Protein AF-A0A0F9T311-F1 (afdb_monomer_lite)

pLDDT: mean 71.2, std 22.79, range [28.48, 94.94]

Organism: NCBI:txid412755

Structure (mmCIF, N/CA/C/O backbone):
data_AF-A0A0F9T311-F1
#
_entry.id   AF-A0A0F9T311-F1
#
loop_
_atom_site.group_PDB
_atom_site.id
_atom_site.type_symbol
_atom_site.label_atom_id
_atom_site.label_alt_id
_atom_site.label_comp_id
_atom_site.label_asym_id
_atom_site.label_entity_id
_atom_site.label_seq_id
_atom_site.pdbx_PDB_ins_code
_atom_site.Cartn_x
_atom_site.Cartn_y
_atom_site.Cartn_z
_atom_site.occupancy
_atom_site.B_iso_or_equiv
_atom_site.auth_seq_id
_atom_site.auth_comp_id
_atom_site.auth_asym_id
_atom_site.auth_atom_id
_atom_site.pdbx_PDB_model_num
ATOM 1 N N . MET A 1 1 ? 37.874 6.435 -8.828 1.00 50.69 1 MET A N 1
ATOM 2 C CA . MET A 1 1 ? 37.898 5.541 -10.007 1.00 50.69 1 MET A CA 1
ATOM 3 C C . MET A 1 1 ? 36.462 5.132 -10.322 1.00 50.69 1 MET A C 1
ATOM 5 O O . MET A 1 1 ? 35.766 4.775 -9.377 1.00 50.69 1 MET A O 1
ATOM 9 N N . PRO A 1 2 ? 35.947 5.276 -11.557 1.00 55.97 2 PRO A N 1
ATOM 10 C CA . PRO A 1 2 ? 34.603 4.797 -11.876 1.00 55.97 2 PRO A CA 1
ATOM 11 C C . PRO A 1 2 ? 34.575 3.266 -11.748 1.00 55.97 2 PRO A C 1
ATOM 13 O O . PRO A 1 2 ? 35.414 2.587 -12.333 1.00 55.97 2 PRO A O 1
ATOM 16 N N . GLY A 1 3 ? 33.656 2.737 -10.937 1.00 61.22 3 GLY A N 1
ATOM 17 C CA . GLY A 1 3 ? 33.497 1.295 -10.750 1.00 61.22 3 GLY A CA 1
ATOM 18 C C . GLY A 1 3 ? 33.177 0.598 -12.074 1.00 61.22 3 GLY A C 1
ATOM 19 O O . GLY A 1 3 ? 32.452 1.144 -12.908 1.00 61.22 3 GLY A O 1
ATOM 20 N N . LYS A 1 4 ? 33.743 -0.597 -12.271 1.00 73.38 4 LYS A N 1
ATOM 21 C CA . LYS A 1 4 ? 33.498 -1.451 -13.438 1.00 73.38 4 LYS A CA 1
ATOM 22 C C . LYS A 1 4 ? 31.992 -1.700 -13.576 1.00 73.38 4 LYS A C 1
ATOM 24 O O . LYS A 1 4 ? 31.375 -2.235 -12.657 1.00 73.38 4 LYS A O 1
ATOM 29 N N . ILE A 1 5 ? 31.403 -1.300 -14.704 1.00 70.12 5 ILE A N 1
ATOM 30 C CA . ILE A 1 5 ? 30.022 -1.671 -15.027 1.00 70.12 5 ILE A CA 1
ATOM 31 C C . ILE A 1 5 ? 30.045 -3.140 -15.436 1.00 70.12 5 ILE A C 1
ATOM 33 O O . ILE A 1 5 ? 30.782 -3.521 -16.342 1.00 70.12 5 ILE A O 1
ATOM 37 N N . ILE A 1 6 ? 29.262 -3.951 -14.737 1.00 78.69 6 ILE A N 1
ATOM 38 C CA . ILE A 1 6 ? 28.957 -5.320 -15.143 1.00 78.69 6 ILE A CA 1
ATOM 39 C C . ILE A 1 6 ? 27.783 -5.210 -16.108 1.00 78.69 6 ILE A C 1
ATOM 41 O O . ILE A 1 6 ? 26.802 -4.554 -15.765 1.00 78.69 6 ILE A O 1
ATOM 45 N N . ASP A 1 7 ? 27.904 -5.780 -17.303 1.00 81.81 7 ASP A N 1
ATOM 46 C CA . ASP A 1 7 ? 26.763 -5.892 -18.207 1.00 81.81 7 ASP A CA 1
ATOM 47 C C . ASP A 1 7 ? 25.823 -6.980 -17.682 1.00 81.81 7 ASP A C 1
ATOM 49 O O . ASP A 1 7 ? 26.249 -8.104 -17.422 1.00 81.81 7 ASP A O 1
ATOM 53 N N . GLU A 1 8 ? 24.566 -6.612 -17.457 1.00 77.56 8 GLU A N 1
ATOM 54 C CA . GLU A 1 8 ? 23.529 -7.491 -16.911 1.00 77.56 8 GLU A CA 1
ATOM 55 C C . GLU A 1 8 ? 22.349 -7.630 -17.886 1.00 77.56 8 GLU A C 1
ATOM 57 O O . GLU A 1 8 ? 21.280 -8.111 -17.510 1.00 77.56 8 GLU A O 1
ATOM 62 N N . THR A 1 9 ? 22.509 -7.190 -19.141 1.00 87.25 9 THR A N 1
ATOM 63 C CA . THR A 1 9 ? 21.463 -7.311 -20.164 1.00 87.25 9 THR A CA 1
ATOM 64 C C . THR A 1 9 ? 21.022 -8.765 -20.360 1.00 87.25 9 THR A C 1
ATOM 66 O O . THR A 1 9 ? 21.828 -9.688 -20.417 1.00 87.25 9 THR A O 1
ATOM 69 N N . GLY A 1 10 ? 19.706 -8.988 -20.417 1.00 86.25 10 GLY A N 1
ATOM 70 C CA . GLY A 1 10 ? 19.114 -10.317 -20.594 1.00 86.25 10 GLY A CA 1
ATOM 71 C C . GLY A 1 10 ? 19.045 -11.179 -19.329 1.00 86.25 10 GLY A C 1
ATOM 72 O O . GLY A 1 10 ? 18.371 -12.209 -19.342 1.00 86.25 10 GLY A O 1
ATOM 73 N N . HIS A 1 11 ? 19.669 -10.776 -18.219 1.00 87.88 11 HIS A N 1
ATOM 74 C CA . HIS A 1 11 ? 19.568 -11.525 -16.968 1.00 87.88 11 HIS A CA 1
ATOM 75 C C . HIS A 1 11 ? 18.196 -11.339 -16.306 1.00 87.88 11 HIS A C 1
ATOM 77 O O . HIS A 1 11 ? 17.621 -10.244 -16.293 1.00 87.88 11 HIS A O 1
ATOM 83 N N . LYS A 1 12 ? 17.685 -12.425 -15.714 1.00 91.50 12 LYS A N 1
ATOM 84 C CA . LYS A 1 12 ? 16.435 -12.442 -14.950 1.00 91.50 12 LYS A CA 1
ATOM 85 C C . LYS A 1 12 ? 16.723 -12.529 -13.450 1.00 91.50 12 LYS A C 1
ATOM 87 O O . LYS A 1 12 ? 17.413 -13.437 -12.998 1.00 91.50 12 LYS A O 1
ATOM 92 N N . TYR A 1 13 ? 16.145 -11.606 -12.689 1.00 89.50 13 TYR A N 1
ATOM 93 C CA . TYR A 1 13 ? 16.184 -11.536 -11.229 1.00 89.50 13 TYR A CA 1
ATOM 94 C C . TYR A 1 13 ? 14.751 -11.573 -10.695 1.00 89.50 13 TYR A C 1
ATOM 96 O O . TYR A 1 13 ? 13.967 -10.659 -10.952 1.00 89.50 13 TYR A O 1
ATOM 104 N N . ASP A 1 14 ? 14.385 -12.628 -9.964 1.00 91.19 14 ASP A N 1
ATOM 105 C CA . ASP A 1 14 ? 13.005 -12.868 -9.516 1.00 91.19 14 ASP A CA 1
ATOM 106 C C . ASP A 1 14 ? 11.991 -12.733 -10.681 1.00 91.19 14 ASP A C 1
ATOM 108 O O . ASP A 1 14 ? 12.005 -13.530 -11.619 1.00 91.19 14 ASP A O 1
ATOM 112 N N . ARG A 1 15 ? 11.111 -11.718 -10.642 1.00 91.12 15 ARG A N 1
ATOM 113 C CA . ARG A 1 15 ? 10.109 -11.423 -11.682 1.00 91.12 15 ARG A CA 1
ATOM 114 C C . ARG A 1 15 ? 10.551 -10.337 -12.664 1.00 91.12 15 ARG A C 1
ATOM 116 O O . ARG A 1 15 ? 9.698 -9.805 -13.368 1.00 91.12 15 ARG A O 1
ATOM 123 N N . LEU A 1 16 ? 11.815 -9.919 -12.643 1.00 94.62 16 LEU A N 1
ATOM 124 C CA . LEU A 1 16 ? 12.348 -8.808 -13.431 1.00 94.62 16 LEU A CA 1
ATOM 125 C C . LEU A 1 16 ? 13.391 -9.305 -14.428 1.00 94.62 16 LEU A C 1
ATOM 127 O O . LEU A 1 16 ? 14.382 -9.912 -14.043 1.00 94.62 16 LEU A O 1
ATOM 131 N N . THR A 1 17 ? 13.189 -8.997 -15.702 1.00 94.44 17 THR A N 1
ATOM 132 C CA . THR A 1 17 ? 14.135 -9.273 -16.785 1.00 94.44 17 THR A CA 1
ATOM 133 C C . THR A 1 17 ? 14.788 -7.968 -17.210 1.00 94.44 17 THR A C 1
ATOM 135 O O . THR A 1 17 ? 14.088 -7.007 -17.533 1.00 94.44 17 THR A O 1
ATOM 138 N N . ILE A 1 18 ? 16.116 -7.904 -17.197 1.00 94.81 18 ILE A N 1
ATOM 139 C CA . ILE A 1 18 ? 16.850 -6.694 -17.574 1.00 94.81 18 ILE A CA 1
ATOM 140 C C . ILE A 1 18 ? 16.817 -6.534 -19.095 1.00 94.81 18 ILE A C 1
ATOM 142 O O . ILE A 1 18 ? 17.301 -7.394 -19.827 1.00 94.81 18 ILE A O 1
ATOM 146 N N . ILE A 1 19 ? 16.279 -5.406 -19.564 1.00 94.44 19 ILE A N 1
ATOM 147 C CA . ILE A 1 19 ? 16.202 -5.080 -20.992 1.00 94.44 19 ILE A CA 1
ATOM 148 C C . ILE A 1 19 ? 17.462 -4.333 -21.423 1.00 94.44 19 ILE A C 1
ATOM 150 O O . ILE A 1 19 ? 18.147 -4.738 -22.356 1.00 94.44 19 ILE A O 1
ATOM 154 N N . ARG A 1 20 ? 17.754 -3.201 -20.770 1.00 92.69 20 ARG A N 1
ATOM 155 C CA . ARG A 1 20 ? 18.842 -2.307 -21.185 1.00 92.69 20 ARG A CA 1
ATOM 156 C C . ARG A 1 20 ? 19.317 -1.388 -20.074 1.00 92.69 20 ARG A C 1
ATOM 158 O O . ARG A 1 20 ? 18.608 -1.126 -19.102 1.00 92.69 20 ARG A O 1
ATOM 165 N N . TYR A 1 21 ? 20.498 -0.825 -20.281 1.00 92.44 21 TYR A N 1
ATOM 166 C CA . TYR A 1 21 ? 21.044 0.237 -19.450 1.00 92.44 21 TYR A CA 1
ATOM 167 C C . TYR A 1 21 ? 20.207 1.526 -19.560 1.00 92.44 21 TYR A C 1
ATOM 169 O O . TYR A 1 21 ? 19.819 1.950 -20.653 1.00 92.44 21 TYR A O 1
ATOM 177 N N . ALA A 1 22 ? 19.923 2.146 -18.414 1.00 92.62 22 ALA A N 1
ATOM 178 C CA . ALA A 1 22 ? 19.065 3.325 -18.269 1.00 92.62 22 ALA A CA 1
ATOM 179 C C . ALA A 1 22 ? 19.811 4.564 -17.731 1.00 92.62 22 ALA A C 1
ATOM 181 O O . ALA A 1 22 ? 19.183 5.572 -17.417 1.00 92.62 22 ALA A O 1
ATOM 182 N N . GLY A 1 23 ? 21.142 4.512 -17.631 1.00 90.69 23 GLY A N 1
ATOM 183 C CA . GLY A 1 23 ? 21.973 5.631 -17.178 1.00 90.69 23 GLY A CA 1
ATOM 184 C C . GLY A 1 23 ? 22.583 5.409 -15.796 1.00 90.69 23 GLY A C 1
ATOM 185 O O . GLY A 1 23 ? 22.695 4.279 -15.321 1.00 90.69 23 GLY A O 1
ATOM 186 N N . ARG A 1 24 ? 23.014 6.499 -15.150 1.00 90.19 24 ARG A N 1
ATOM 187 C CA . ARG A 1 24 ? 23.557 6.471 -13.784 1.00 90.19 24 ARG A CA 1
ATOM 188 C C . ARG A 1 24 ? 22.787 7.403 -12.868 1.00 90.19 24 ARG A C 1
ATOM 190 O O . ARG A 1 24 ? 22.317 8.449 -13.306 1.00 90.19 24 ARG A O 1
ATOM 197 N N . ASN A 1 25 ? 22.707 7.043 -11.591 1.00 89.19 25 ASN A N 1
ATOM 198 C CA . ASN A 1 25 ? 22.216 7.956 -10.561 1.00 89.19 25 ASN A CA 1
ATOM 199 C C . ASN A 1 25 ? 23.313 8.946 -10.109 1.00 89.19 25 ASN A C 1
ATOM 201 O O . ASN A 1 25 ? 24.470 8.859 -10.529 1.00 89.19 25 ASN A O 1
ATOM 205 N N . ALA A 1 26 ? 22.963 9.868 -9.205 1.00 88.56 26 ALA A N 1
ATOM 206 C CA . ALA A 1 26 ? 23.904 10.828 -8.616 1.00 88.56 26 ALA A CA 1
ATOM 207 C C . ALA A 1 26 ? 25.090 10.156 -7.889 1.00 88.56 26 ALA A C 1
ATOM 209 O O . ALA A 1 26 ? 26.194 10.697 -7.862 1.00 88.56 26 ALA A O 1
ATOM 210 N N . TYR A 1 27 ? 24.887 8.942 -7.368 1.00 86.94 27 TYR A N 1
ATOM 211 C CA . TYR A 1 27 ? 25.910 8.117 -6.716 1.00 86.94 27 TYR A CA 1
ATOM 212 C C . TYR A 1 27 ? 26.760 7.300 -7.705 1.00 86.94 27 TYR A C 1
ATOM 214 O O . TYR A 1 27 ? 27.563 6.468 -7.290 1.00 86.94 27 TYR A O 1
ATOM 222 N N . ARG A 1 28 ? 26.619 7.552 -9.015 1.00 85.25 28 ARG A N 1
ATOM 223 C CA . ARG A 1 28 ? 27.326 6.866 -10.111 1.00 85.25 28 ARG A CA 1
ATOM 224 C C . ARG A 1 28 ? 27.025 5.365 -10.216 1.00 85.25 28 ARG A C 1
ATOM 226 O O . ARG A 1 28 ? 27.775 4.648 -10.876 1.00 85.25 28 ARG A O 1
ATOM 233 N N . GLU A 1 29 ? 25.931 4.894 -9.626 1.00 86.62 29 GLU A N 1
ATOM 234 C CA . GLU A 1 29 ? 25.461 3.516 -9.778 1.00 86.62 29 GLU A CA 1
ATOM 235 C C . GLU A 1 29 ? 24.752 3.333 -11.124 1.00 86.62 29 GLU A C 1
ATOM 237 O O . GLU A 1 29 ? 24.018 4.218 -11.568 1.00 86.62 29 GLU A O 1
ATOM 242 N N . ALA A 1 30 ? 24.947 2.172 -11.755 1.00 89.62 30 ALA A N 1
ATOM 243 C CA . ALA A 1 30 ? 24.264 1.798 -12.989 1.00 89.62 30 ALA A CA 1
ATOM 244 C C . ALA A 1 30 ? 22.770 1.534 -12.738 1.00 89.62 30 ALA A C 1
ATOM 246 O O . ALA A 1 30 ? 22.401 0.721 -11.881 1.00 89.62 30 ALA A O 1
ATOM 247 N N . LEU A 1 31 ? 21.925 2.223 -13.504 1.00 92.88 31 LEU A N 1
ATOM 248 C CA . LEU A 1 31 ? 20.486 2.011 -13.565 1.00 92.88 31 LEU A CA 1
ATOM 249 C C . LEU A 1 31 ? 20.146 1.130 -14.765 1.00 92.88 31 LEU A C 1
ATOM 251 O O . LEU A 1 31 ? 20.700 1.300 -15.851 1.00 92.88 31 LEU A O 1
ATOM 255 N N . TRP A 1 32 ? 19.190 0.232 -14.571 1.00 94.44 32 TRP A N 1
ATOM 256 C CA . TRP A 1 32 ? 18.740 -0.733 -15.563 1.00 94.44 32 TRP A CA 1
ATOM 257 C C . TRP A 1 32 ? 17.227 -0.660 -15.718 1.00 94.44 32 TRP A C 1
ATOM 259 O O . TRP A 1 32 ? 16.490 -0.648 -14.728 1.00 94.44 32 TRP A O 1
ATOM 269 N N . LEU A 1 33 ? 16.771 -0.620 -16.969 1.00 94.94 33 LEU A N 1
ATOM 270 C CA . LEU A 1 33 ? 15.368 -0.784 -17.317 1.00 94.94 33 LEU A CA 1
ATOM 271 C C . LEU A 1 33 ? 15.045 -2.277 -17.324 1.00 94.94 33 LEU A C 1
ATOM 273 O O . LEU A 1 33 ? 15.681 -3.050 -18.044 1.00 94.94 33 LEU A O 1
ATOM 277 N N . CYS A 1 34 ? 14.054 -2.663 -16.530 1.00 94.94 34 CYS A N 1
ATOM 278 C CA . CYS A 1 34 ? 13.635 -4.043 -16.354 1.00 94.94 34 CYS A CA 1
ATOM 279 C C . CYS A 1 34 ? 12.168 -4.213 -16.748 1.00 94.94 34 CYS A C 1
ATOM 281 O O . CYS A 1 34 ? 11.321 -3.402 -16.367 1.00 94.94 34 CYS A O 1
ATOM 283 N N . PHE A 1 35 ? 11.871 -5.307 -17.442 1.00 94.75 35 PHE A N 1
ATOM 284 C CA . PHE A 1 35 ? 10.517 -5.770 -17.704 1.00 94.75 35 PHE A CA 1
ATOM 285 C C . PHE A 1 35 ? 10.089 -6.732 -16.605 1.00 94.75 35 PHE A C 1
ATOM 287 O O . PHE A 1 35 ? 10.813 -7.672 -16.282 1.00 94.75 35 PHE A O 1
ATOM 294 N N . CYS A 1 36 ? 8.922 -6.515 -16.018 1.00 94.12 36 CYS A N 1
ATOM 295 C CA . CYS A 1 36 ? 8.379 -7.427 -15.034 1.00 94.12 36 CYS A CA 1
ATOM 296 C C . CYS A 1 36 ? 7.424 -8.424 -15.680 1.00 94.12 36 CYS A C 1
ATOM 298 O O . CYS A 1 36 ? 6.629 -8.044 -16.533 1.00 94.12 36 CYS A O 1
ATOM 300 N N . ASP A 1 37 ? 7.392 -9.655 -15.168 1.00 90.69 37 ASP A N 1
ATOM 301 C CA . ASP A 1 37 ? 6.405 -10.678 -15.554 1.00 90.69 37 ASP A CA 1
ATOM 302 C C . ASP A 1 37 ? 4.943 -10.182 -15.382 1.00 90.69 37 ASP A C 1
ATOM 304 O O . ASP A 1 37 ? 4.018 -10.728 -15.970 1.00 90.69 37 ASP A O 1
ATOM 308 N N . CYS A 1 38 ? 4.735 -9.110 -14.598 1.00 87.62 38 CYS A N 1
ATOM 309 C CA . CYS A 1 38 ? 3.468 -8.386 -14.439 1.00 87.62 38 CYS A CA 1
ATOM 310 C C . CYS A 1 38 ? 3.014 -7.613 -15.700 1.00 87.62 38 CYS A C 1
ATOM 312 O O . CYS A 1 38 ? 1.920 -7.055 -15.697 1.00 87.62 38 CYS A O 1
ATOM 314 N N . GLY A 1 39 ? 3.862 -7.504 -16.730 1.00 89.62 39 GLY A N 1
ATOM 315 C CA . GLY A 1 39 ? 3.672 -6.628 -17.893 1.00 89.62 39 GLY A CA 1
ATOM 316 C C . GLY A 1 39 ? 4.072 -5.165 -17.656 1.00 89.62 39 GLY A C 1
ATOM 317 O O . GLY A 1 39 ? 3.890 -4.324 -18.528 1.00 89.62 39 GLY A O 1
ATOM 318 N N . GLY A 1 40 ? 4.587 -4.843 -16.469 1.00 90.69 40 GLY A N 1
ATOM 319 C CA . GLY A 1 40 ? 5.013 -3.497 -16.091 1.00 90.69 40 GLY A CA 1
ATOM 320 C C . GLY A 1 40 ? 6.522 -3.315 -16.198 1.00 90.69 40 GLY A C 1
ATOM 321 O O . GLY A 1 40 ? 7.288 -4.246 -15.961 1.00 90.69 40 GLY A O 1
ATOM 322 N N . GLU A 1 41 ? 6.953 -2.092 -16.477 1.00 94.06 41 GLU A N 1
ATOM 323 C CA . GLU A 1 41 ? 8.367 -1.726 -16.576 1.00 94.06 41 GLU A CA 1
ATOM 324 C C . GLU A 1 41 ? 8.824 -0.933 -15.349 1.00 94.06 41 GLU A C 1
ATOM 326 O O . GLU A 1 41 ? 8.062 -0.162 -14.760 1.00 94.06 41 GLU A O 1
ATOM 331 N N . ILE A 1 42 ? 10.080 -1.125 -14.944 1.00 94.44 42 ILE A N 1
ATOM 332 C CA . ILE A 1 42 ? 10.687 -0.400 -13.825 1.00 94.44 42 ILE A CA 1
ATOM 333 C C . ILE A 1 42 ? 12.157 -0.096 -14.105 1.00 94.44 42 ILE A C 1
ATOM 335 O O . ILE A 1 42 ? 12.884 -0.925 -14.644 1.00 94.44 42 ILE A O 1
ATOM 339 N N . VAL A 1 43 ? 12.611 1.088 -13.692 1.00 94.88 43 VAL A N 1
ATOM 340 C CA . VAL A 1 43 ? 14.037 1.430 -13.650 1.00 94.88 43 VAL A CA 1
ATOM 341 C C . VAL A 1 43 ? 14.538 1.227 -12.226 1.00 94.88 43 VAL A C 1
ATOM 343 O O . VAL A 1 43 ? 14.024 1.840 -11.291 1.00 94.88 43 VAL A O 1
ATOM 346 N N . THR A 1 44 ? 15.536 0.366 -12.048 1.00 93.25 44 THR A N 1
ATOM 347 C CA . THR A 1 44 ? 16.141 0.098 -10.735 1.00 93.25 44 THR A CA 1
ATOM 348 C C . THR A 1 44 ? 17.660 -0.008 -10.834 1.00 93.25 44 THR A C 1
ATOM 350 O O . THR A 1 44 ? 18.237 -0.006 -11.920 1.00 93.25 44 THR A O 1
ATOM 353 N N . ARG A 1 45 ? 18.334 -0.049 -9.687 1.00 92.69 45 ARG A N 1
ATOM 354 C CA . ARG A 1 45 ? 19.792 -0.176 -9.599 1.00 92.69 45 ARG A CA 1
ATOM 355 C C . ARG A 1 45 ? 20.209 -1.628 -9.781 1.00 92.69 45 ARG A C 1
ATOM 357 O O . ARG A 1 45 ? 19.598 -2.513 -9.186 1.00 92.69 45 ARG A O 1
ATOM 364 N N . GLY A 1 46 ? 21.319 -1.860 -10.482 1.00 88.50 46 GLY A N 1
ATOM 365 C CA . GLY A 1 46 ? 21.887 -3.212 -10.607 1.00 88.50 46 GLY A CA 1
ATOM 366 C C . GLY A 1 46 ? 22.261 -3.813 -9.247 1.00 88.50 46 GLY A C 1
ATOM 367 O O . GLY A 1 46 ? 22.036 -4.992 -8.991 1.00 88.50 46 GLY A O 1
ATOM 368 N N . SER A 1 47 ? 22.737 -2.980 -8.312 1.00 88.50 47 SER A N 1
ATOM 369 C CA . SER A 1 47 ? 23.011 -3.391 -6.928 1.00 88.50 47 SER A CA 1
ATOM 370 C C . SER A 1 47 ? 21.764 -3.938 -6.222 1.00 88.50 47 SER A C 1
ATOM 372 O O . SER A 1 47 ? 21.833 -4.993 -5.600 1.00 88.50 47 SER A O 1
ATOM 374 N N . SER A 1 48 ? 20.613 -3.276 -6.373 1.00 89.19 48 SER A N 1
ATOM 375 C CA . SER A 1 48 ? 19.344 -3.696 -5.760 1.00 89.19 48 SER A CA 1
ATOM 376 C C . SER A 1 48 ? 18.733 -4.955 -6.389 1.00 89.19 48 SER A C 1
ATOM 378 O O . SER A 1 48 ? 17.975 -5.646 -5.711 1.00 89.19 48 SER A O 1
ATOM 380 N N . LEU A 1 49 ? 19.052 -5.264 -7.651 1.00 90.19 49 LEU A N 1
ATOM 381 C CA . LEU A 1 49 ? 18.669 -6.527 -8.296 1.00 90.19 49 LEU A CA 1
ATOM 382 C C . LEU A 1 49 ? 19.510 -7.689 -7.758 1.00 90.19 49 LEU A C 1
ATOM 384 O O . LEU A 1 49 ? 18.958 -8.700 -7.335 1.00 90.19 49 LEU A O 1
ATOM 388 N N . ARG A 1 50 ? 20.836 -7.512 -7.683 1.00 87.56 50 ARG A N 1
ATOM 389 C CA . ARG A 1 50 ? 21.762 -8.536 -7.167 1.00 87.56 50 ARG A CA 1
ATOM 390 C C . ARG A 1 50 ? 21.552 -8.855 -5.686 1.00 87.56 50 ARG A C 1
ATOM 392 O O . ARG A 1 50 ? 21.671 -10.010 -5.298 1.00 87.56 50 ARG A O 1
ATOM 399 N N . LEU A 1 51 ? 21.245 -7.845 -4.867 1.00 88.56 51 LEU A N 1
ATOM 400 C CA . LEU A 1 51 ? 20.954 -8.021 -3.437 1.00 88.56 51 LEU A CA 1
ATOM 401 C C . LEU A 1 51 ? 19.536 -8.560 -3.170 1.00 88.56 51 LEU A C 1
ATOM 403 O O . LEU A 1 51 ? 19.243 -8.967 -2.050 1.00 88.56 51 LEU A O 1
ATOM 407 N N . GLY A 1 52 ? 18.651 -8.571 -4.175 1.00 87.81 52 GLY A N 1
ATOM 408 C CA . GLY A 1 52 ? 17.275 -9.058 -4.035 1.00 87.81 52 GLY A CA 1
ATOM 409 C C . GLY A 1 52 ? 16.309 -8.087 -3.340 1.00 87.81 52 GLY A C 1
ATOM 410 O O . GLY A 1 52 ? 15.213 -8.490 -2.940 1.00 87.81 52 GLY A O 1
ATOM 411 N N . ASP A 1 53 ? 16.675 -6.807 -3.212 1.00 88.69 53 ASP A N 1
ATOM 412 C CA . ASP A 1 53 ? 15.803 -5.762 -2.654 1.00 88.69 53 ASP A CA 1
ATOM 413 C C . ASP A 1 53 ? 14.607 -5.473 -3.577 1.00 88.69 53 ASP A C 1
ATOM 415 O O . ASP A 1 53 ? 13.495 -5.187 -3.122 1.00 88.69 53 ASP A O 1
ATOM 419 N N . THR A 1 54 ? 14.831 -5.528 -4.896 1.00 91.12 54 THR A N 1
ATOM 420 C CA . THR A 1 54 ? 13.811 -5.244 -5.917 1.00 91.12 54 THR A CA 1
ATOM 421 C C . THR A 1 54 ? 13.415 -6.520 -6.653 1.00 91.12 54 THR A C 1
ATOM 423 O O . THR A 1 54 ? 14.081 -6.923 -7.596 1.00 91.12 54 THR A O 1
ATOM 426 N N . LYS A 1 55 ? 12.291 -7.124 -6.253 1.00 90.25 55 LYS A N 1
ATOM 427 C CA . LYS A 1 55 ? 11.808 -8.404 -6.815 1.00 90.25 55 LYS A CA 1
ATOM 428 C C . LYS A 1 55 ? 10.747 -8.270 -7.912 1.00 90.25 55 LYS A C 1
ATOM 430 O O . LYS A 1 55 ? 10.376 -9.252 -8.547 1.00 90.25 55 LYS A O 1
ATOM 435 N N . SER A 1 56 ? 10.158 -7.081 -8.072 1.00 91.50 56 SER A N 1
ATOM 436 C CA . SER A 1 56 ? 9.074 -6.826 -9.035 1.00 91.50 56 SER A CA 1
ATOM 437 C C . SER A 1 56 ? 8.910 -5.338 -9.345 1.00 91.50 56 SER A C 1
ATOM 439 O O . SER A 1 56 ? 9.426 -4.495 -8.613 1.00 91.50 56 SER A O 1
ATOM 441 N N . CYS A 1 57 ? 8.071 -5.033 -10.343 1.00 89.44 57 CYS A N 1
ATOM 442 C CA . CYS A 1 57 ? 7.552 -3.700 -10.688 1.00 89.44 57 CYS A CA 1
ATOM 443 C C . CYS A 1 57 ? 6.785 -2.995 -9.535 1.00 89.44 57 CYS A C 1
ATOM 445 O O . CYS A 1 57 ? 6.251 -1.904 -9.707 1.00 89.44 57 CYS A O 1
ATOM 447 N N . GLY A 1 58 ? 6.664 -3.630 -8.361 1.00 83.00 58 GLY A N 1
ATOM 448 C CA . GLY A 1 58 ? 5.795 -3.218 -7.258 1.00 83.00 58 GLY A CA 1
ATOM 449 C C . GLY A 1 58 ? 4.465 -3.978 -7.212 1.00 83.00 58 GLY A C 1
ATOM 450 O O . GLY A 1 58 ? 3.729 -3.833 -6.235 1.00 83.00 58 GLY A O 1
ATOM 451 N N . CYS A 1 59 ? 4.169 -4.828 -8.205 1.00 82.75 59 CYS A N 1
ATOM 452 C CA . CYS A 1 59 ? 2.954 -5.654 -8.235 1.00 82.75 59 CYS A CA 1
ATOM 453 C C . CYS A 1 59 ? 2.850 -6.598 -7.032 1.00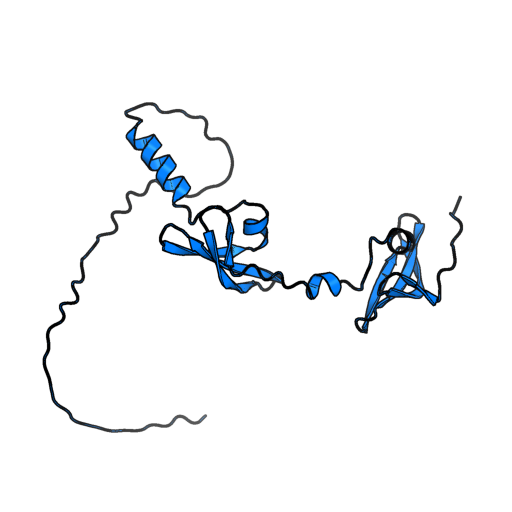 82.75 59 CYS A C 1
ATOM 455 O O . CYS A 1 59 ? 1.793 -6.674 -6.418 1.00 82.75 59 CYS A O 1
ATOM 457 N N . LEU A 1 60 ? 3.966 -7.192 -6.587 1.00 82.44 60 LEU A N 1
ATOM 458 C CA . LEU A 1 60 ? 3.985 -8.086 -5.422 1.00 82.44 60 LEU A CA 1
ATOM 459 C C . LEU A 1 60 ? 3.425 -7.429 -4.151 1.00 82.44 60 LEU A C 1
ATOM 461 O O . LEU A 1 60 ? 2.869 -8.107 -3.291 1.00 82.44 60 LEU A O 1
ATOM 465 N N . ARG A 1 61 ? 3.574 -6.105 -4.016 1.00 74.12 61 ARG A N 1
ATOM 466 C CA . ARG A 1 61 ? 3.019 -5.349 -2.885 1.00 74.12 61 ARG A CA 1
ATOM 467 C C . ARG A 1 61 ? 1.534 -5.032 -3.060 1.00 74.12 61 ARG A C 1
ATOM 469 O O . ARG A 1 61 ? 0.842 -4.917 -2.055 1.00 74.12 61 ARG A O 1
ATOM 476 N N . LYS A 1 62 ? 1.059 -4.878 -4.299 1.00 67.31 62 LYS A N 1
ATOM 477 C CA . LYS A 1 62 ? -0.349 -4.589 -4.617 1.00 67.31 62 LYS A CA 1
ATOM 478 C C . LYS A 1 62 ? -1.232 -5.827 -4.452 1.00 67.31 62 LYS A C 1
ATOM 480 O O . LYS A 1 62 ? -2.336 -5.707 -3.936 1.00 67.31 62 LYS A O 1
ATOM 485 N N . ASP A 1 63 ? -0.713 -7.001 -4.803 1.00 59.22 63 ASP A N 1
ATOM 486 C CA . ASP A 1 63 ? -1.474 -8.258 -4.777 1.00 59.22 63 ASP A CA 1
ATOM 487 C C . ASP A 1 63 ? -1.675 -8.808 -3.360 1.00 59.22 63 ASP A C 1
ATOM 489 O O . ASP A 1 63 ? -2.586 -9.594 -3.103 1.00 59.22 63 ASP A O 1
ATOM 493 N N . LYS A 1 64 ? -0.858 -8.369 -2.395 1.00 63.81 64 LYS A N 1
ATOM 494 C CA . LYS A 1 64 ? -1.001 -8.769 -0.995 1.00 63.81 64 LYS A CA 1
ATOM 495 C C . LYS A 1 64 ?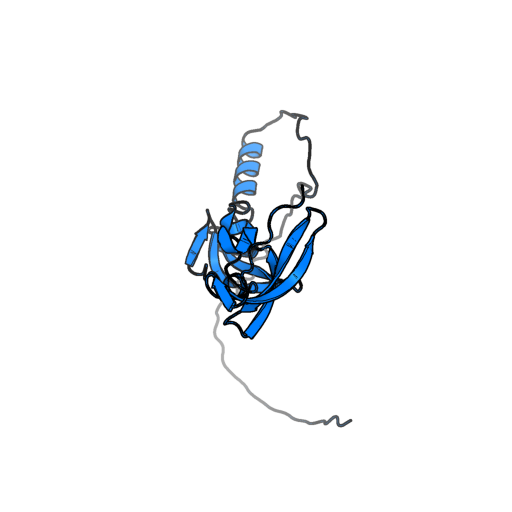 -2.130 -7.972 -0.325 1.00 63.81 64 LYS A C 1
ATOM 497 O O . LYS A 1 64 ? -1.880 -7.192 0.595 1.00 63.81 64 LYS A O 1
ATOM 502 N N . LYS A 1 65 ? -3.385 -8.177 -0.755 1.00 62.88 65 LYS A N 1
ATOM 503 C CA . LYS A 1 65 ? -4.567 -7.829 0.055 1.00 62.88 65 LYS A CA 1
ATOM 504 C C . LYS A 1 65 ? -4.496 -8.710 1.302 1.00 62.88 65 LYS A C 1
ATOM 506 O O . LYS A 1 65 ? -4.870 -9.877 1.274 1.00 62.88 65 LYS A O 1
ATOM 511 N N . ILE A 1 66 ? -3.921 -8.177 2.378 1.00 71.75 66 ILE A N 1
ATOM 512 C CA . ILE A 1 66 ? -3.879 -8.873 3.665 1.00 71.75 66 ILE A CA 1
ATOM 513 C C . ILE A 1 66 ? -5.334 -9.032 4.092 1.00 71.75 66 ILE A C 1
ATOM 515 O O . ILE A 1 66 ? -6.004 -8.029 4.310 1.00 71.75 66 ILE A O 1
ATOM 519 N N . ASN A 1 67 ? -5.838 -10.260 4.154 1.00 76.88 67 ASN A N 1
ATOM 520 C CA . ASN A 1 67 ? -7.140 -10.511 4.746 1.00 76.88 67 ASN A CA 1
ATOM 521 C C . ASN A 1 67 ? -6.965 -10.521 6.268 1.00 76.88 67 ASN A C 1
ATOM 523 O O . ASN A 1 67 ? -6.345 -11.434 6.806 1.00 76.88 67 ASN A O 1
ATOM 527 N N . GLU A 1 68 ? -7.449 -9.480 6.943 1.00 77.38 68 GLU A N 1
ATOM 528 C CA . GLU A 1 68 ? -7.407 -9.386 8.406 1.00 77.38 68 GLU A CA 1
ATOM 529 C C . GLU A 1 68 ? -8.762 -9.735 9.043 1.00 77.38 68 GLU A C 1
ATOM 531 O O . GLU A 1 68 ? -8.899 -9.596 10.254 1.00 77.38 68 GLU A O 1
ATOM 536 N N . ILE A 1 69 ? -9.753 -10.200 8.266 1.00 86.12 69 ILE A N 1
ATOM 537 C CA . ILE A 1 69 ? -11.078 -10.585 8.779 1.00 86.12 69 ILE A CA 1
ATOM 538 C C . ILE A 1 69 ? -10.932 -11.733 9.784 1.00 86.12 69 ILE A C 1
ATOM 540 O O . ILE A 1 69 ? -10.309 -12.750 9.492 1.00 86.12 69 ILE A O 1
ATOM 544 N N . GLY A 1 70 ? -11.513 -11.560 10.972 1.00 85.69 70 GLY A N 1
ATOM 545 C CA . GLY A 1 70 ? -11.438 -12.514 12.081 1.00 85.69 70 GLY A CA 1
ATOM 546 C C . GLY A 1 70 ? -10.258 -12.296 13.032 1.00 85.69 70 GLY A C 1
ATOM 547 O O . GLY A 1 70 ? -10.265 -12.841 14.135 1.00 85.69 70 GLY A O 1
ATOM 548 N N . ASN A 1 71 ? -9.276 -11.462 12.676 1.00 87.88 71 ASN A N 1
ATOM 549 C CA . ASN A 1 71 ? -8.148 -11.193 13.566 1.00 87.88 71 ASN A CA 1
ATOM 550 C C . ASN A 1 71 ? -8.561 -10.293 14.740 1.00 87.88 71 ASN A C 1
ATOM 552 O O . ASN A 1 71 ? -9.298 -9.312 14.577 1.00 87.88 71 ASN A O 1
ATOM 556 N N . LYS A 1 72 ? -8.032 -10.604 15.930 1.00 89.81 72 LYS A N 1
ATOM 557 C CA . LYS A 1 72 ? -8.239 -9.831 17.159 1.00 89.81 72 LYS A CA 1
ATOM 558 C C . LYS A 1 72 ? -6.996 -9.008 17.503 1.00 89.81 72 LYS A C 1
ATOM 560 O O . LYS A 1 72 ? -5.902 -9.544 17.648 1.00 89.81 72 LYS A O 1
ATOM 565 N N . TYR A 1 73 ? -7.185 -7.707 17.697 1.00 88.19 73 TYR A N 1
ATOM 566 C CA . TYR A 1 73 ? -6.165 -6.735 18.085 1.00 88.19 73 TYR A CA 1
ATOM 567 C C . TYR A 1 73 ? -6.583 -6.055 19.396 1.00 88.19 73 TYR A C 1
ATOM 569 O O . TYR A 1 73 ? -7.363 -5.100 19.411 1.00 88.19 73 TYR A O 1
ATOM 577 N N . GLY A 1 74 ? -6.089 -6.551 20.533 1.00 88.62 74 GLY A N 1
ATOM 578 C CA . GLY A 1 74 ? -6.505 -6.051 21.849 1.00 88.62 74 GLY A CA 1
ATOM 579 C C . GLY A 1 74 ? -7.984 -6.346 22.116 1.00 88.62 74 GLY A C 1
ATOM 580 O O . GLY A 1 74 ? -8.363 -7.510 22.165 1.00 88.62 74 GLY A O 1
ATOM 581 N N . ARG A 1 75 ? -8.814 -5.306 22.274 1.00 87.56 75 ARG A N 1
ATOM 582 C CA . ARG A 1 75 ? -10.280 -5.422 22.426 1.00 87.56 75 ARG A CA 1
ATOM 583 C C . ARG A 1 75 ? -11.041 -5.298 21.101 1.00 87.56 75 ARG A C 1
ATOM 585 O O . ARG A 1 75 ? -12.254 -5.145 21.117 1.00 87.56 75 ARG A O 1
ATOM 592 N N . LEU A 1 76 ? -10.353 -5.251 19.962 1.00 92.06 76 LEU A N 1
ATOM 593 C CA . LEU A 1 76 ? -10.960 -5.035 18.649 1.00 92.06 76 LEU A CA 1
ATOM 594 C C . LEU A 1 76 ? -10.890 -6.310 17.818 1.00 92.06 76 LEU A C 1
ATOM 596 O O . LEU A 1 76 ? -9.816 -6.876 17.657 1.00 92.06 76 LEU A O 1
ATOM 600 N N . THR A 1 77 ? -12.012 -6.715 17.243 1.00 92.25 77 THR A N 1
ATOM 601 C CA . THR A 1 77 ? -12.122 -7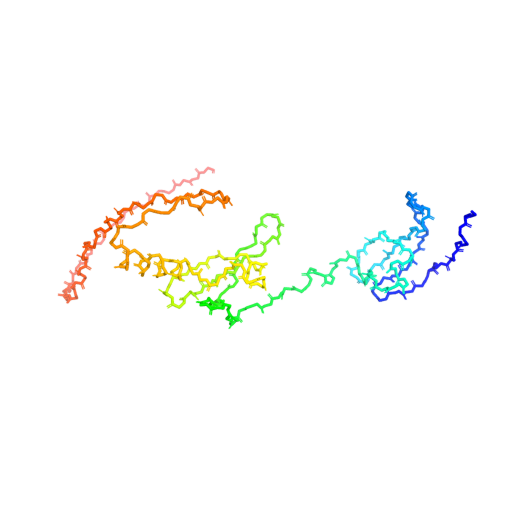.863 16.340 1.00 92.25 77 THR A CA 1
ATOM 602 C C . THR A 1 77 ? -12.482 -7.362 14.951 1.00 92.25 77 THR A C 1
ATOM 604 O O . THR A 1 77 ? -13.459 -6.631 14.799 1.00 92.25 77 THR A O 1
ATOM 607 N N . VAL A 1 78 ? -11.706 -7.717 13.929 1.00 92.62 78 VAL A N 1
ATOM 608 C CA . VAL A 1 78 ? -11.992 -7.304 12.548 1.00 92.62 78 VAL A CA 1
ATOM 609 C C . VAL A 1 78 ? -13.169 -8.116 12.014 1.00 92.62 78 VAL A C 1
ATOM 611 O O . VAL A 1 78 ? -13.086 -9.338 11.923 1.00 92.62 78 VAL A O 1
ATOM 614 N N . ILE A 1 79 ? -14.261 -7.439 11.656 1.00 92.25 79 ILE A N 1
ATOM 615 C CA . ILE A 1 79 ? -15.492 -8.088 11.180 1.00 92.25 79 ILE A CA 1
ATOM 616 C C . ILE A 1 79 ? -15.660 -8.011 9.667 1.00 92.25 79 ILE A C 1
ATOM 618 O O . ILE A 1 79 ? -16.231 -8.924 9.084 1.00 92.25 79 ILE A O 1
ATOM 622 N N . ASN A 1 80 ? -15.197 -6.934 9.029 1.00 87.00 80 ASN A N 1
ATOM 623 C CA . ASN A 1 80 ? -15.354 -6.774 7.588 1.00 87.00 80 ASN A CA 1
ATOM 624 C C . ASN A 1 80 ? -14.272 -5.874 6.988 1.00 87.00 80 ASN A C 1
ATOM 626 O O . ASN A 1 80 ? -13.655 -5.074 7.708 1.00 87.00 80 ASN A O 1
ATOM 630 N N . ASP A 1 81 ? -14.072 -5.970 5.671 1.00 80.69 81 ASP A N 1
ATOM 631 C CA . ASP A 1 81 ? -13.307 -4.952 4.970 1.00 80.69 81 ASP A CA 1
ATOM 632 C C . ASP A 1 81 ? -14.013 -3.596 5.021 1.00 80.69 81 ASP A C 1
ATOM 634 O O . ASP A 1 81 ? -15.235 -3.472 4.952 1.00 80.69 81 ASP A O 1
ATOM 638 N N . GLY A 1 82 ? -13.216 -2.556 5.240 1.00 75.12 82 GLY A N 1
ATOM 639 C CA . GLY A 1 82 ? -13.675 -1.182 5.160 1.00 75.12 82 GLY A CA 1
ATOM 640 C C . GLY A 1 82 ? -13.383 -0.587 3.788 1.00 75.12 82 GLY A C 1
ATOM 641 O O . GLY A 1 82 ? -13.072 -1.268 2.812 1.00 75.12 82 GLY A O 1
ATOM 642 N N . HIS A 1 83 ? -13.475 0.735 3.722 1.00 77.38 83 HIS A N 1
ATOM 643 C CA . HIS A 1 83 ? -13.226 1.488 2.503 1.00 77.38 83 HIS A CA 1
ATOM 644 C C . HIS A 1 83 ? -11.723 1.714 2.275 1.00 77.38 83 HIS A C 1
ATOM 646 O O . HIS A 1 83 ? -10.932 1.833 3.216 1.00 77.38 83 HIS A O 1
ATOM 652 N N . GLN A 1 84 ? -11.329 1.828 1.006 1.00 78.94 84 GLN A N 1
ATOM 653 C CA . GLN A 1 84 ? -10.042 2.405 0.628 1.00 78.94 84 GLN A CA 1
ATOM 654 C C . GLN A 1 84 ? -10.192 3.919 0.474 1.00 78.94 84 GLN A C 1
ATOM 656 O O . GLN A 1 84 ? -11.101 4.399 -0.198 1.00 78.94 84 GLN A O 1
ATOM 661 N N . ASN A 1 85 ? -9.286 4.687 1.079 1.00 77.25 85 ASN A N 1
ATOM 662 C CA . ASN A 1 85 ? -9.219 6.128 0.832 1.00 77.25 85 ASN A CA 1
ATOM 663 C C . ASN A 1 85 ? -8.611 6.413 -0.547 1.00 77.25 85 ASN A C 1
ATOM 665 O O . ASN A 1 85 ? -7.830 5.615 -1.057 1.00 77.25 85 ASN A O 1
ATOM 669 N N . ALA A 1 86 ? -8.826 7.626 -1.070 1.00 74.06 86 ALA A N 1
ATOM 670 C CA . ALA A 1 86 ? -8.215 8.101 -2.320 1.00 74.06 86 ALA A CA 1
ATOM 671 C C . ALA A 1 86 ? -6.672 7.994 -2.357 1.00 74.06 86 ALA A C 1
ATOM 673 O O . ALA A 1 86 ? -6.076 7.919 -3.423 1.00 74.06 86 ALA A O 1
ATOM 674 N N . ARG A 1 87 ? -6.012 7.951 -1.189 1.00 74.69 87 ARG A N 1
ATOM 675 C CA . ARG A 1 87 ? -4.556 7.745 -1.052 1.00 74.69 87 ARG A CA 1
ATOM 676 C C . ARG A 1 87 ? -4.134 6.263 -1.005 1.00 74.69 87 ARG A C 1
ATOM 678 O O . ARG A 1 87 ? -3.003 5.974 -0.634 1.00 74.69 87 ARG A O 1
ATOM 685 N N . GLY A 1 88 ? -5.041 5.324 -1.278 1.00 72.19 88 GLY A N 1
ATOM 686 C CA . GLY A 1 88 ? -4.782 3.877 -1.256 1.00 72.19 88 GLY A CA 1
ATOM 687 C C . GLY A 1 88 ? -4.662 3.254 0.142 1.00 72.19 88 GLY A C 1
ATOM 688 O O . GLY A 1 88 ? -4.291 2.091 0.271 1.00 72.19 88 GLY A O 1
ATOM 689 N N . ALA A 1 89 ? -4.962 4.003 1.208 1.00 77.75 89 ALA A N 1
ATOM 690 C CA . ALA A 1 89 ? -4.952 3.466 2.567 1.00 77.75 89 ALA A CA 1
ATOM 691 C C . ALA A 1 89 ? -6.215 2.632 2.824 1.00 77.75 89 ALA A C 1
ATOM 693 O O . ALA A 1 89 ? -7.328 3.139 2.675 1.00 77.75 89 ALA A O 1
ATOM 694 N N . PHE A 1 90 ? -6.024 1.379 3.239 1.00 83.69 90 PHE A N 1
ATOM 695 C CA . PHE A 1 90 ? -7.101 0.450 3.571 1.00 83.69 90 PHE A CA 1
ATOM 696 C C . PHE A 1 90 ? -7.561 0.618 5.021 1.00 83.69 90 PHE A C 1
ATOM 698 O O . PHE A 1 90 ? -6.735 0.647 5.946 1.00 83.69 90 PHE A O 1
ATOM 705 N N . HIS A 1 91 ? -8.874 0.694 5.218 1.00 87.19 91 HIS A N 1
ATOM 706 C CA . HIS A 1 91 ? -9.496 0.679 6.536 1.00 87.19 91 HIS A CA 1
ATOM 707 C C . HIS A 1 91 ? -10.249 -0.622 6.757 1.00 87.19 91 HIS A C 1
ATOM 709 O O . HIS A 1 91 ? -10.753 -1.223 5.818 1.00 87.19 91 HIS A O 1
ATOM 715 N N . TRP A 1 92 ? -10.344 -1.026 8.014 1.00 90.50 92 TRP A N 1
ATOM 716 C CA . TRP A 1 92 ? -11.086 -2.195 8.460 1.00 90.50 92 TRP A CA 1
ATOM 717 C C . TRP A 1 92 ? -12.223 -1.771 9.366 1.00 90.50 92 TRP A C 1
ATOM 719 O O . TRP A 1 92 ? -12.069 -0.844 10.169 1.00 90.50 92 TRP A O 1
ATOM 729 N N . LEU A 1 93 ? -13.347 -2.473 9.257 1.00 90.50 93 LEU A N 1
ATOM 730 C CA . LEU A 1 93 ? -14.430 -2.355 10.213 1.00 90.50 93 LEU A CA 1
ATOM 731 C C . LEU A 1 93 ? -14.180 -3.344 11.354 1.00 90.50 93 LEU A C 1
ATOM 733 O O . LEU A 1 93 ? -14.156 -4.558 11.145 1.00 90.50 93 LEU A O 1
ATOM 737 N N . CYS A 1 94 ? -14.009 -2.818 12.562 1.00 91.75 94 CYS A N 1
ATOM 738 C CA . CYS A 1 94 ? -13.744 -3.605 13.758 1.00 91.75 94 CYS A CA 1
ATOM 739 C C . CYS A 1 94 ? -14.906 -3.502 14.750 1.00 91.75 94 CYS A C 1
ATOM 741 O O . CYS A 1 94 ? -15.450 -2.421 14.975 1.00 91.75 94 CYS A O 1
ATOM 743 N N . LEU A 1 95 ? -15.244 -4.619 15.386 1.00 91.50 95 LEU A N 1
ATOM 744 C CA . LEU A 1 95 ? -16.125 -4.697 16.542 1.00 91.50 95 LEU A CA 1
ATOM 745 C C . LEU A 1 95 ? -15.278 -4.679 17.811 1.00 91.50 95 LEU A C 1
ATOM 747 O O . LEU A 1 95 ? -14.412 -5.528 18.001 1.00 91.50 95 LEU A O 1
ATOM 751 N N . CYS A 1 96 ? -15.514 -3.706 18.678 1.00 92.25 96 CYS A N 1
ATOM 752 C CA . CYS A 1 96 ? -14.885 -3.680 19.986 1.00 92.25 96 CYS A CA 1
ATOM 753 C C . CYS A 1 96 ? -15.645 -4.577 20.969 1.00 92.25 96 CYS A C 1
ATOM 755 O O . CYS A 1 96 ? -16.868 -4.663 20.888 1.00 92.25 96 CYS A O 1
ATOM 757 N N . ASP A 1 97 ? -14.952 -5.124 21.967 1.00 89.19 97 ASP A N 1
ATOM 758 C CA . ASP A 1 97 ? -15.556 -5.845 23.100 1.00 89.19 97 ASP A CA 1
ATOM 759 C C . ASP A 1 97 ? -16.573 -4.960 23.863 1.00 89.19 97 ASP A C 1
ATOM 761 O O . ASP A 1 97 ? -17.489 -5.459 24.503 1.00 89.19 97 ASP A O 1
ATOM 765 N N . CYS A 1 98 ? -16.465 -3.626 23.727 1.00 86.00 98 CYS A N 1
ATOM 766 C CA . CYS A 1 98 ? -17.441 -2.638 24.213 1.00 86.00 98 CYS A CA 1
ATOM 767 C C . CYS A 1 98 ? -18.785 -2.650 23.439 1.00 86.00 98 CYS A C 1
ATOM 769 O O . CYS A 1 98 ? -19.682 -1.876 23.758 1.00 86.00 98 CYS A O 1
ATOM 771 N N . GLY A 1 99 ? -18.903 -3.444 22.369 1.00 87.38 99 GLY A N 1
ATOM 772 C CA . GLY A 1 99 ? -20.045 -3.494 21.447 1.00 87.38 99 GLY A CA 1
ATOM 773 C C . GLY A 1 99 ? -20.026 -2.435 20.336 1.00 87.38 99 GLY A C 1
ATOM 774 O O . GLY A 1 99 ? -20.802 -2.521 19.384 1.00 87.38 99 GLY A O 1
ATOM 775 N N . ALA A 1 100 ? -19.136 -1.438 20.405 1.00 89.44 100 ALA A N 1
ATOM 776 C CA . ALA A 1 100 ? -19.054 -0.389 19.388 1.00 89.44 100 ALA A CA 1
ATOM 777 C C . ALA A 1 100 ? -18.329 -0.866 18.121 1.00 89.44 100 ALA A C 1
ATOM 779 O O . ALA A 1 100 ? -17.278 -1.506 18.192 1.00 89.44 100 ALA A O 1
ATOM 780 N N . LYS A 1 101 ? -18.855 -0.473 16.957 1.00 92.06 101 LYS A N 1
ATOM 781 C CA . LYS A 1 101 ? -18.215 -0.675 15.652 1.00 92.06 101 LYS A CA 1
ATOM 782 C C . LYS A 1 101 ? -17.379 0.553 15.301 1.00 92.06 101 LYS A C 1
ATOM 784 O O . LYS A 1 101 ? -17.877 1.674 15.366 1.00 92.06 101 LYS A O 1
ATOM 789 N N . VAL A 1 102 ? -16.119 0.349 14.934 1.00 90.06 102 VAL A N 1
ATOM 790 C CA . VAL A 1 102 ? -15.164 1.421 14.624 1.00 90.06 102 VAL A CA 1
ATOM 791 C C . VAL A 1 102 ? -14.425 1.121 13.328 1.00 90.06 102 VAL A C 1
ATOM 793 O O . VAL A 1 102 ? -14.125 -0.031 13.032 1.00 90.06 102 VAL A O 1
ATOM 796 N N . THR A 1 103 ? -14.131 2.161 12.548 1.00 89.62 103 THR A N 1
ATOM 797 C CA . THR A 1 103 ? -13.345 2.034 11.313 1.00 89.62 103 THR A CA 1
ATOM 798 C C . THR A 1 103 ? -11.909 2.466 11.581 1.00 89.62 103 THR A C 1
ATOM 800 O O . THR A 1 103 ? -11.681 3.589 12.030 1.00 89.62 103 THR A O 1
ATOM 803 N N . ILE A 1 104 ? -10.944 1.573 11.353 1.00 86.56 104 ILE A N 1
ATOM 804 C CA . ILE A 1 104 ? -9.536 1.780 11.721 1.00 86.56 104 ILE A CA 1
ATOM 805 C C . ILE A 1 104 ? -8.632 1.474 10.526 1.00 86.56 104 ILE A C 1
ATOM 807 O O . ILE A 1 104 ? -8.821 0.491 9.816 1.00 86.56 104 ILE A O 1
ATOM 811 N N . LYS A 1 105 ? -7.593 2.291 10.326 1.00 88.56 105 LYS A N 1
ATOM 812 C CA . LYS A 1 105 ? -6.546 2.038 9.324 1.00 88.56 105 LYS A CA 1
ATOM 813 C C . LYS A 1 105 ? -5.812 0.730 9.633 1.00 88.56 105 LYS A C 1
ATOM 815 O O . LYS A 1 105 ? -5.303 0.575 10.741 1.00 88.56 105 LYS A O 1
ATOM 820 N N . GLY A 1 106 ? -5.622 -0.148 8.644 1.00 85.94 106 GLY A N 1
ATOM 821 C CA . GLY A 1 106 ? -4.921 -1.429 8.854 1.00 85.94 106 GLY A CA 1
ATOM 822 C C . GLY A 1 106 ? -3.499 -1.285 9.408 1.00 85.94 106 GLY A C 1
ATOM 823 O O . GLY A 1 106 ? -3.055 -2.088 10.222 1.00 85.94 106 GLY A O 1
ATOM 824 N N . GLY A 1 107 ? -2.804 -0.194 9.065 1.00 84.38 107 GLY A N 1
ATOM 825 C CA . GLY A 1 107 ? -1.505 0.121 9.665 1.00 84.38 107 GLY A CA 1
ATOM 826 C C . GLY A 1 107 ? -1.554 0.294 11.190 1.00 84.38 107 GLY A C 1
ATOM 827 O O . GLY A 1 107 ? -0.639 -0.155 11.869 1.00 84.38 107 GLY A O 1
ATOM 828 N N . HIS A 1 108 ? -2.627 0.886 11.731 1.00 86.19 108 HIS A N 1
ATOM 829 C CA . HIS A 1 108 ? -2.788 1.122 13.173 1.00 86.19 108 HIS A CA 1
ATOM 830 C C . HIS A 1 108 ? -3.186 -0.143 13.942 1.00 86.19 108 HIS A C 1
ATOM 832 O O . HIS A 1 108 ? -2.852 -0.260 15.121 1.00 86.19 108 HIS A O 1
ATOM 838 N N . LEU A 1 109 ? -3.880 -1.083 13.287 1.00 86.06 109 LEU A N 1
ATOM 839 C CA . LEU A 1 109 ? -4.171 -2.398 13.865 1.00 86.06 109 LEU A CA 1
ATOM 840 C C . LEU A 1 109 ? -2.877 -3.194 14.038 1.00 86.06 109 LEU A C 1
ATOM 842 O O . LEU A 1 109 ? -2.579 -3.658 15.136 1.00 86.06 109 LEU A O 1
ATOM 846 N N . ARG A 1 110 ? -2.058 -3.265 12.980 1.00 84.25 110 ARG A N 1
ATOM 847 C CA . ARG A 1 110 ? -0.787 -4.003 12.996 1.00 84.25 110 ARG A CA 1
ATOM 848 C C . ARG A 1 110 ? 0.265 -3.393 13.919 1.00 84.25 110 ARG A C 1
ATOM 850 O O . ARG A 1 110 ? 0.988 -4.138 14.567 1.00 84.25 110 ARG A O 1
ATOM 857 N N . SER A 1 111 ? 0.355 -2.062 13.999 1.00 85.00 111 SER A N 1
ATOM 858 C CA . SER A 1 111 ? 1.292 -1.397 14.918 1.00 85.00 111 SER A CA 1
ATOM 859 C C . SER A 1 111 ? 0.819 -1.387 16.375 1.00 85.00 111 SER A C 1
ATOM 861 O O . SER A 1 111 ? 1.572 -0.986 17.259 1.00 85.00 111 SER A O 1
ATOM 863 N N . GLY A 1 112 ? -0.428 -1.790 16.647 1.00 83.81 112 GLY A N 1
ATOM 864 C CA . GLY A 1 112 ? -1.005 -1.774 17.991 1.00 83.81 112 GLY A CA 1
ATOM 865 C C . GLY A 1 112 ? -1.317 -0.373 18.529 1.00 83.81 112 GLY A C 1
ATOM 866 O O . GLY A 1 112 ? -1.565 -0.227 19.728 1.00 83.81 112 GLY A O 1
ATOM 867 N N . ALA A 1 113 ? -1.333 0.650 17.667 1.00 84.31 113 ALA A N 1
ATOM 868 C CA . ALA A 1 113 ? -1.658 2.027 18.043 1.00 84.31 113 ALA A CA 1
ATOM 869 C C . ALA A 1 113 ? -3.115 2.178 18.519 1.00 84.31 113 ALA A C 1
ATOM 871 O O . ALA A 1 113 ? -3.423 3.054 19.325 1.00 84.31 113 ALA A O 1
ATOM 872 N N . THR A 1 114 ? -4.027 1.325 18.044 1.00 85.12 114 THR A N 1
ATOM 873 C CA . THR A 1 114 ? -5.440 1.341 18.445 1.00 85.12 114 THR A CA 1
ATOM 874 C C . THR A 1 114 ? -5.845 -0.023 18.995 1.00 85.12 114 THR A C 1
ATOM 876 O O . THR A 1 114 ? -5.981 -0.981 18.245 1.00 85.12 114 THR A O 1
ATOM 879 N N . LYS A 1 115 ? -6.040 -0.102 20.318 1.00 85.00 115 LYS A N 1
ATOM 880 C CA . LYS A 1 115 ? -6.384 -1.344 21.042 1.00 85.00 115 LYS A CA 1
ATOM 881 C C . LYS A 1 115 ? -7.853 -1.428 21.473 1.00 85.00 115 LYS A C 1
ATOM 883 O O . LYS A 1 115 ? -8.287 -2.472 21.949 1.00 85.00 115 LYS A O 1
ATOM 888 N N . SER A 1 116 ? -8.604 -0.327 21.381 1.00 86.56 116 SER A N 1
ATOM 889 C CA . SER A 1 116 ? -10.016 -0.255 21.783 1.00 86.56 116 SER A CA 1
ATOM 890 C C . SER A 1 116 ? -10.763 0.869 21.058 1.00 86.56 116 SER A C 1
ATOM 892 O O . SER A 1 116 ? -10.138 1.761 20.486 1.00 86.56 116 SER A O 1
ATOM 894 N N . CYS A 1 117 ? -12.095 0.872 21.176 1.00 85.12 117 CYS A N 1
ATOM 895 C CA . CYS A 1 117 ? -12.995 1.951 20.742 1.00 85.12 117 CYS A CA 1
ATOM 896 C C . CYS A 1 117 ? -12.781 3.296 21.493 1.00 85.12 117 CYS A C 1
ATOM 898 O O . CYS A 1 117 ? -13.540 4.239 21.296 1.00 85.12 117 CYS A O 1
ATOM 900 N N . GLY A 1 118 ? -11.795 3.378 22.398 1.00 80.50 118 GLY A N 1
ATOM 901 C CA . GLY A 1 118 ? -11.626 4.460 23.376 1.00 80.50 118 GLY A CA 1
ATOM 902 C C . GLY A 1 118 ? -12.244 4.146 24.745 1.00 80.50 118 GLY A C 1
ATOM 903 O O . GLY A 1 118 ? -12.047 4.908 25.689 1.00 80.50 118 GLY A O 1
ATOM 904 N N . CYS A 1 119 ? -12.948 3.014 24.888 1.00 82.50 119 CYS A N 1
ATOM 905 C CA . CYS A 1 119 ? -13.523 2.578 26.167 1.00 82.50 119 CYS A CA 1
ATOM 906 C C . CYS A 1 119 ? -12.455 2.331 27.234 1.00 82.50 119 CYS A C 1
ATOM 908 O O . CYS A 1 119 ? -12.637 2.747 28.369 1.00 82.50 119 CYS A O 1
ATOM 910 N N . LEU A 1 120 ? -11.310 1.753 26.856 1.00 82.38 120 LEU A N 1
ATOM 911 C CA . LEU A 1 120 ? -10.231 1.450 27.795 1.00 82.38 120 LEU A CA 1
ATOM 912 C C . LEU A 1 120 ? -9.705 2.724 28.470 1.00 82.38 120 LEU A C 1
ATOM 914 O O . LEU A 1 120 ? -9.485 2.751 29.673 1.00 82.38 120 LEU A O 1
ATOM 918 N N . HIS A 1 121 ? -9.545 3.804 27.701 1.00 78.81 121 HIS A N 1
ATOM 919 C CA . HIS A 1 121 ? -9.108 5.083 28.253 1.00 78.81 121 HIS A CA 1
ATOM 920 C C . HIS A 1 121 ? -10.177 5.699 29.165 1.00 78.81 121 HIS A C 1
ATOM 922 O O . HIS A 1 121 ? -9.846 6.200 30.235 1.00 78.81 121 HIS A O 1
ATOM 928 N N . LYS A 1 122 ? -11.460 5.611 28.786 1.00 78.94 122 LYS A N 1
ATOM 929 C CA . LYS A 1 122 ? -12.571 6.082 29.629 1.00 78.94 122 LYS A CA 1
ATOM 930 C C . LYS A 1 122 ? -12.639 5.337 30.959 1.00 78.94 122 LYS A C 1
ATOM 932 O O . LYS A 1 122 ? -12.800 5.989 31.982 1.00 78.94 122 LYS A O 1
ATOM 937 N N . GLU A 1 123 ? -12.480 4.014 30.948 1.00 81.31 123 GLU A N 1
ATOM 938 C CA . GLU A 1 123 ? -12.429 3.181 32.157 1.00 81.31 123 GLU A CA 1
ATOM 939 C C . GLU A 1 123 ? -11.302 3.651 33.087 1.00 81.31 123 GLU A C 1
ATOM 941 O O . GLU A 1 123 ? -11.560 3.968 34.246 1.00 81.31 123 GLU A O 1
ATOM 946 N N . ILE A 1 124 ? -10.084 3.810 32.558 1.00 81.44 124 ILE A N 1
ATOM 947 C CA . ILE A 1 124 ? -8.913 4.255 33.330 1.00 81.44 124 ILE A CA 1
ATOM 948 C C . ILE A 1 124 ? -9.117 5.664 33.905 1.00 81.44 124 ILE A C 1
ATOM 950 O O . ILE A 1 124 ? -8.894 5.870 35.095 1.00 81.44 124 ILE A O 1
ATOM 954 N N . VAL A 1 125 ? -9.570 6.629 33.095 1.00 76.88 125 VAL A N 1
ATOM 955 C CA . VAL A 1 125 ? -9.824 8.007 33.557 1.00 76.88 125 VAL A CA 1
ATOM 956 C C . VAL A 1 125 ? -10.939 8.035 34.602 1.00 76.88 125 VAL A C 1
ATOM 958 O O . VAL A 1 125 ? -10.801 8.701 35.623 1.00 76.88 125 VAL A O 1
ATOM 961 N N . SER A 1 126 ? -12.021 7.279 34.398 1.00 70.00 126 SER A N 1
ATOM 962 C CA . SER A 1 126 ? -13.123 7.203 35.364 1.00 70.00 126 SER A CA 1
ATOM 963 C C . SER A 1 126 ? -12.693 6.584 36.697 1.00 70.00 126 SER A C 1
ATOM 965 O O . SER A 1 126 ? -13.059 7.104 37.748 1.00 70.00 126 SER A O 1
ATOM 967 N N . ALA A 1 127 ? -11.850 5.547 36.668 1.00 71.56 127 ALA A N 1
ATOM 968 C CA . ALA A 1 127 ? -11.285 4.935 37.865 1.00 71.56 127 ALA A CA 1
ATOM 969 C C . ALA A 1 127 ? -10.283 5.865 38.570 1.00 71.56 127 ALA A C 1
ATOM 971 O O . ALA A 1 127 ? -10.242 5.915 39.797 1.00 71.56 127 ALA A O 1
ATOM 972 N N . ALA A 1 128 ? -9.502 6.642 37.815 1.00 64.12 128 ALA A N 1
ATOM 973 C CA . ALA A 1 128 ? -8.588 7.631 38.379 1.00 64.12 128 ALA A CA 1
ATOM 974 C C . ALA A 1 128 ? -9.345 8.780 39.066 1.00 64.12 128 ALA A C 1
ATOM 976 O O . ALA A 1 128 ? -8.992 9.158 40.179 1.00 64.12 128 ALA A O 1
ATOM 977 N N . CYS A 1 129 ? -10.417 9.293 38.454 1.00 55.34 129 CYS A N 1
ATOM 978 C CA . CYS A 1 129 ? -11.242 10.348 39.046 1.00 55.34 129 CYS A CA 1
ATOM 979 C C . CYS A 1 129 ? -12.059 9.863 40.253 1.00 55.34 129 CYS A C 1
ATOM 981 O O . CYS A 1 129 ? -12.241 10.630 41.194 1.00 55.34 129 CYS A O 1
ATOM 983 N N . ALA A 1 130 ? -12.519 8.607 40.261 1.00 58.75 130 ALA A N 1
ATOM 984 C CA . ALA A 1 130 ? -13.215 8.022 41.412 1.00 58.75 130 ALA A CA 1
ATOM 985 C C . ALA A 1 130 ? -12.317 7.937 42.659 1.00 58.75 130 ALA A C 1
ATOM 987 O O . ALA A 1 130 ? -12.801 8.074 43.778 1.00 58.75 130 ALA A O 1
ATOM 988 N N . ASN A 1 131 ? -11.008 7.772 42.457 1.00 55.84 131 ASN A N 1
ATOM 989 C CA . ASN A 1 131 ? -10.020 7.643 43.527 1.00 55.84 131 ASN A CA 1
ATOM 990 C C . ASN A 1 131 ? -9.286 8.960 43.856 1.00 55.84 131 ASN A C 1
ATOM 992 O O . ASN A 1 131 ? -8.374 8.961 44.680 1.00 55.84 131 ASN A O 1
ATOM 996 N N . GLN A 1 132 ? -9.653 10.084 43.226 1.00 55.53 132 GLN A N 1
ATOM 997 C CA . GLN A 1 132 ? -9.004 11.385 43.423 1.00 55.53 132 GLN A CA 1
ATOM 998 C C . GLN A 1 132 ? -9.991 12.435 43.942 1.00 55.53 132 GLN A C 1
ATOM 1000 O O . GLN A 1 132 ? -10.366 13.381 43.250 1.00 55.53 132 GLN A O 1
ATOM 1005 N N . SER A 1 133 ? -10.341 12.333 45.222 1.00 50.50 133 SER A N 1
ATOM 1006 C CA . SER A 1 133 ? -10.724 13.502 46.013 1.00 50.50 133 SER A CA 1
ATOM 1007 C C . SER A 1 133 ? -9.481 14.377 46.248 1.00 50.50 133 SER A C 1
ATOM 1009 O O . SER A 1 133 ? -8.774 14.226 47.240 1.00 50.50 133 SER A O 1
ATOM 1011 N N . GLY A 1 134 ? -9.195 15.283 45.306 1.00 50.50 134 GLY A N 1
ATOM 1012 C CA . GLY A 1 134 ? -8.480 16.531 45.596 1.00 50.50 134 GLY A CA 1
ATOM 1013 C C . GLY A 1 134 ? -6.948 16.547 45.545 1.00 50.50 134 GLY A C 1
ATOM 1014 O O . GLY A 1 134 ? -6.336 17.056 46.479 1.00 50.50 134 GLY A O 1
ATOM 1015 N N . LYS A 1 135 ? -6.302 16.129 44.446 1.00 42.56 135 LYS A N 1
ATOM 1016 C CA . LYS A 1 135 ? -4.925 16.587 44.151 1.00 42.56 135 LYS A CA 1
ATOM 1017 C C . LYS A 1 135 ? -4.751 16.947 42.674 1.00 42.56 135 LYS A C 1
ATOM 1019 O O . LYS A 1 135 ? 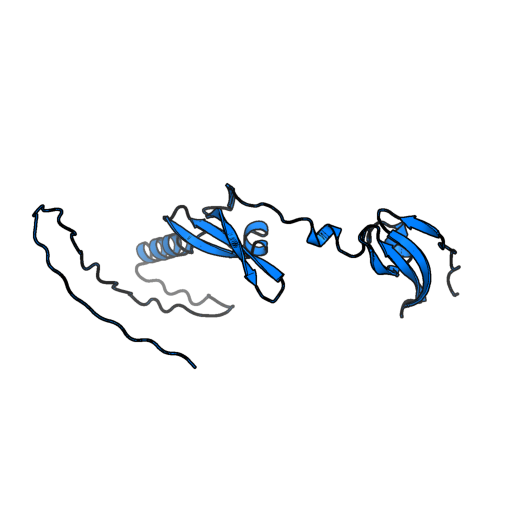-4.671 16.074 41.817 1.00 42.56 135 LYS A O 1
ATOM 1024 N N . ASN A 1 136 ? -4.670 18.249 42.397 1.00 46.44 136 ASN A N 1
ATOM 1025 C CA . ASN A 1 136 ? -4.159 18.783 41.135 1.00 46.44 136 ASN A CA 1
ATOM 1026 C C . ASN A 1 136 ? -2.700 18.330 40.948 1.00 46.44 136 ASN A C 1
ATOM 1028 O O . ASN A 1 136 ? -1.900 18.491 41.868 1.00 46.44 136 ASN A O 1
ATOM 1032 N N . ASN A 1 137 ? -2.332 17.826 39.767 1.00 47.22 137 ASN A N 1
ATOM 1033 C CA . A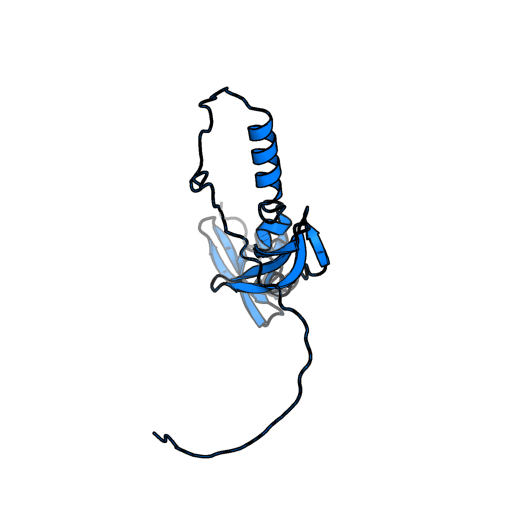SN A 1 137 ? -0.926 17.692 39.372 1.00 47.22 137 ASN A CA 1
ATOM 1034 C C . ASN A 1 137 ? -0.710 18.311 37.973 1.00 47.22 137 ASN A C 1
ATOM 1036 O O . ASN A 1 137 ? -1.317 17.834 37.010 1.00 47.22 137 ASN A O 1
ATOM 1040 N N . PRO A 1 138 ? 0.117 19.368 37.839 1.00 51.09 138 PRO A N 1
ATOM 1041 C CA . PRO A 1 138 ? 0.249 20.156 36.616 1.00 51.09 138 PRO A CA 1
ATOM 1042 C C . PRO A 1 138 ? 1.359 19.647 35.679 1.00 51.09 138 PRO A C 1
ATOM 1044 O O . PRO A 1 138 ? 2.143 20.442 35.180 1.00 51.09 138 PRO A O 1
ATOM 1047 N N . ASN A 1 139 ? 1.450 18.341 35.412 1.00 39.84 139 ASN A N 1
ATOM 1048 C CA . ASN A 1 139 ? 2.504 17.803 34.534 1.00 39.84 139 ASN A CA 1
ATOM 1049 C C . ASN A 1 139 ? 1.965 16.901 33.416 1.00 39.84 139 ASN A C 1
ATOM 1051 O O . ASN A 1 139 ? 2.418 15.777 33.221 1.00 39.84 139 ASN A O 1
ATOM 1055 N N . TYR A 1 140 ? 1.008 17.432 32.652 1.00 43.38 140 TYR A N 1
ATOM 1056 C CA . TYR A 1 140 ? 0.629 16.897 31.344 1.00 43.38 140 TYR A CA 1
ATOM 1057 C C . TYR A 1 140 ? 1.120 17.846 30.247 1.00 43.38 140 TYR A C 1
ATOM 1059 O O . TYR A 1 140 ? 0.430 18.778 29.844 1.00 43.38 140 TYR A O 1
ATOM 1067 N N . THR A 1 141 ? 2.331 17.598 29.768 1.00 38.66 141 THR A N 1
ATOM 1068 C CA . THR A 1 141 ? 2.938 18.205 28.576 1.00 38.66 141 THR A CA 1
ATOM 1069 C C . THR A 1 141 ? 3.453 17.024 27.737 1.00 38.66 141 THR A C 1
ATOM 1071 O O . THR A 1 141 ? 3.987 16.071 28.289 1.00 38.66 141 THR A O 1
ATOM 1074 N N . ASN A 1 142 ? 3.279 16.881 26.425 1.00 34.47 142 ASN A N 1
ATOM 1075 C CA . ASN A 1 142 ? 2.784 17.721 25.343 1.00 34.47 142 ASN A CA 1
ATOM 1076 C C . ASN A 1 142 ? 2.166 16.805 24.268 1.00 34.47 142 ASN A C 1
ATOM 1078 O O . ASN A 1 142 ? 2.699 15.725 24.017 1.00 34.47 142 ASN A O 1
ATOM 1082 N N . GLY A 1 143 ? 1.121 17.267 23.567 1.00 34.25 143 GLY A N 1
ATOM 1083 C CA . GLY A 1 143 ? 0.774 16.712 22.249 1.00 34.25 143 GLY A CA 1
ATOM 1084 C C . GLY A 1 143 ? -0.714 16.601 21.900 1.00 34.25 143 GLY A C 1
ATOM 1085 O O . GLY A 1 143 ? -1.223 15.498 21.756 1.00 34.25 143 GLY A O 1
ATOM 1086 N N . ASN A 1 144 ? -1.362 17.746 21.658 1.00 30.67 144 ASN A N 1
ATOM 1087 C CA . ASN A 1 144 ? -2.492 17.941 20.728 1.00 30.67 144 ASN A CA 1
ATOM 1088 C C . ASN A 1 144 ? -3.882 17.330 21.046 1.00 30.67 144 ASN A C 1
ATOM 1090 O O . ASN A 1 144 ? -4.313 16.343 20.460 1.00 30.67 144 ASN A O 1
ATOM 1094 N N . PHE A 1 145 ? -4.607 18.061 21.907 1.00 45.19 145 PHE A N 1
ATOM 1095 C CA . PHE A 1 145 ? -6.012 18.519 21.811 1.00 45.19 145 PHE A CA 1
ATOM 1096 C C . PHE A 1 145 ? -7.122 17.592 21.260 1.00 45.19 145 PHE A C 1
ATOM 1098 O O . PHE A 1 145 ? -7.253 17.368 20.062 1.00 45.19 145 PHE A O 1
ATOM 1105 N N . THR A 1 146 ? -8.096 17.249 22.109 1.00 35.34 146 THR A N 1
ATOM 1106 C CA . THR A 1 146 ? -9.394 17.960 22.246 1.00 35.34 146 THR A CA 1
ATOM 1107 C C . THR A 1 146 ? -10.354 17.095 23.062 1.00 35.34 146 THR A C 1
ATOM 1109 O O . THR A 1 146 ? -10.750 16.005 22.661 1.00 35.34 146 THR A O 1
ATOM 1112 N N . GLY A 1 147 ? -10.757 17.582 24.229 1.00 35.69 147 GLY A N 1
ATOM 1113 C CA . GLY A 1 147 ? -11.739 16.879 25.036 1.00 35.69 147 GLY A CA 1
ATOM 1114 C C . GLY A 1 147 ? -11.896 17.535 26.383 1.00 35.69 147 GLY A C 1
ATOM 1115 O O . GLY A 1 147 ? -11.385 17.035 27.378 1.00 35.69 147 GLY A O 1
ATOM 1116 N N . PHE A 1 148 ? -12.617 18.656 26.406 1.00 35.28 148 PHE A N 1
ATOM 1117 C CA . PHE A 1 148 ? -13.329 19.075 27.604 1.00 35.28 148 PHE A CA 1
ATOM 1118 C C . PHE A 1 148 ? -13.924 17.832 28.271 1.00 35.28 148 PHE A C 1
ATOM 1120 O O . PHE A 1 148 ? -14.574 17.021 27.599 1.00 35.28 148 PHE A O 1
ATOM 1127 N N . CYS A 1 149 ? -13.771 17.716 29.589 1.00 40.19 149 CYS A N 1
ATOM 1128 C CA . CYS A 1 149 ? -14.709 16.940 30.383 1.00 40.19 149 CYS A CA 1
ATOM 1129 C C . CYS A 1 149 ? -16.073 17.638 30.265 1.00 40.19 149 CYS A C 1
ATOM 1131 O O . CYS A 1 149 ? -16.509 18.372 31.147 1.00 40.19 149 CYS A O 1
ATOM 1133 N N . THR A 1 150 ? -16.735 17.487 29.118 1.00 33.97 150 THR A N 1
ATOM 1134 C CA . THR A 1 150 ? -18.155 17.759 29.039 1.00 33.97 150 THR A CA 1
ATOM 1135 C C . THR A 1 150 ? -18.792 16.605 29.784 1.00 33.97 150 THR A C 1
ATOM 1137 O O . THR A 1 150 ? -18.746 15.451 29.354 1.00 33.97 150 THR A O 1
ATOM 1140 N N . LYS A 1 151 ? -19.386 16.911 30.938 1.00 36.34 151 LYS A N 1
ATOM 1141 C CA . LYS A 1 151 ? -20.522 16.145 31.440 1.00 36.34 151 LYS A CA 1
ATOM 1142 C C . LYS A 1 151 ? -21.559 16.110 30.318 1.00 36.34 151 LYS A C 1
ATOM 1144 O O . LYS A 1 151 ? -22.454 16.946 30.264 1.00 36.34 151 LYS A O 1
ATOM 1149 N N . SER A 1 152 ? -21.436 15.171 29.389 1.00 33.75 152 SER A N 1
ATOM 1150 C CA . SER A 1 152 ? -22.500 14.887 28.446 1.00 33.75 152 SER A CA 1
ATOM 1151 C C . SER A 1 152 ? -23.501 14.029 29.205 1.00 33.75 152 SER A C 1
ATOM 1153 O O . SER A 1 152 ? -23.437 12.802 29.195 1.00 33.75 152 SER A O 1
ATOM 1155 N N . LYS A 1 153 ? -24.419 14.699 29.912 1.00 35.62 153 LYS A N 1
ATOM 1156 C CA . LYS A 1 153 ? -25.749 14.141 30.134 1.00 35.62 153 LYS A CA 1
ATOM 1157 C C . LYS A 1 153 ? -26.329 13.891 28.740 1.00 35.62 153 LYS A C 1
ATOM 1159 O O . LYS A 1 153 ? -26.863 14.805 28.121 1.00 35.62 153 LYS A O 1
ATOM 1164 N N . LYS A 1 154 ? -26.172 12.679 28.208 1.00 32.25 154 LYS A N 1
ATOM 1165 C CA . LYS A 1 154 ? -27.060 12.205 27.150 1.00 32.25 154 LYS A CA 1
ATOM 1166 C C . LYS A 1 154 ? -28.233 11.556 27.853 1.00 32.25 154 LYS A C 1
ATOM 1168 O O . LYS A 1 154 ? -28.099 10.489 28.443 1.00 32.25 154 LYS A O 1
ATOM 1173 N N . ASN A 1 155 ? -29.339 12.288 27.839 1.00 28.48 155 ASN A N 1
ATOM 1174 C CA . ASN A 1 155 ? -30.645 11.825 28.258 1.00 28.48 155 ASN A CA 1
ATOM 1175 C C . ASN A 1 155 ? -30.938 10.484 27.575 1.00 28.48 155 ASN A C 1
ATOM 1177 O O . ASN A 1 155 ? -31.073 10.413 26.355 1.00 28.48 155 ASN A O 1
ATOM 1181 N N . PHE A 1 156 ? -31.024 9.431 28.381 1.00 30.36 156 PHE A N 1
ATOM 1182 C CA . PHE A 1 156 ? -31.798 8.246 28.054 1.00 30.36 156 PHE A CA 1
ATOM 1183 C C . PHE A 1 156 ? -33.266 8.657 28.178 1.00 30.36 156 PHE A C 1
ATOM 1185 O O . PHE A 1 156 ? -33.838 8.631 29.262 1.00 30.36 156 PHE A O 1
ATOM 1192 N N . THR A 1 157 ? -33.881 9.086 27.082 1.00 30.48 157 THR A N 1
ATOM 1193 C CA . THR A 1 157 ? -35.326 8.917 26.949 1.00 30.48 157 THR A CA 1
ATOM 1194 C C . THR A 1 157 ? -35.531 7.517 26.403 1.00 30.48 157 THR A C 1
ATOM 1196 O O . THR A 1 157 ? -35.267 7.240 25.233 1.00 30.48 157 THR A O 1
ATOM 1199 N N . SER A 1 158 ? -35.936 6.624 27.297 1.00 35.81 158 SER A N 1
ATOM 1200 C CA . SER A 1 158 ? -36.572 5.356 26.983 1.00 35.81 158 SER A CA 1
ATOM 1201 C C . SER A 1 158 ? -37.680 5.580 25.949 1.00 35.81 158 SER A C 1
ATOM 1203 O O . SER A 1 158 ? -38.704 6.176 26.275 1.00 35.81 158 SER A O 1
ATOM 1205 N N . LEU A 1 159 ? -37.510 5.095 24.720 1.00 31.23 159 LEU A N 1
ATOM 1206 C CA . LEU A 1 159 ? -38.670 4.679 23.939 1.00 31.23 159 LEU A CA 1
ATOM 1207 C C . LEU A 1 159 ? -38.828 3.176 24.134 1.00 31.23 159 LEU A C 1
ATOM 1209 O O . LEU A 1 159 ? -38.178 2.359 23.486 1.00 31.23 159 LEU A O 1
ATOM 1213 N N . SER A 1 160 ? -39.695 2.840 25.083 1.00 32.62 160 SER A N 1
ATOM 1214 C CA . SER A 1 160 ? -40.403 1.572 25.139 1.00 32.62 160 SER A CA 1
ATOM 1215 C C . SER A 1 160 ? -41.179 1.392 23.834 1.00 32.62 160 SER A C 1
ATOM 1217 O O . SER A 1 160 ? -42.196 2.053 23.621 1.00 32.62 160 SER A O 1
ATOM 1219 N N . VAL A 1 161 ? -40.718 0.506 22.953 1.00 33.12 161 VAL A N 1
ATOM 1220 C CA . VAL A 1 161 ? -41.593 -0.040 21.913 1.00 33.12 161 VAL A CA 1
ATOM 1221 C C . VAL A 1 161 ? -42.383 -1.160 22.576 1.00 33.12 161 VAL A C 1
ATOM 1223 O O . VAL A 1 161 ? -41.920 -2.294 22.677 1.00 33.12 161 VAL A O 1
ATOM 1226 N N . ASN A 1 162 ? -43.554 -0.807 23.100 1.00 35.28 162 ASN A N 1
ATOM 1227 C CA . ASN A 1 162 ? -44.527 -1.786 23.556 1.00 35.28 162 ASN A CA 1
ATOM 1228 C C . ASN A 1 162 ? -45.062 -2.541 22.336 1.00 35.28 162 ASN A C 1
ATOM 1230 O O . ASN A 1 162 ? -45.609 -1.952 21.404 1.00 35.28 162 ASN A O 1
ATOM 1234 N N . VAL A 1 163 ? -44.886 -3.859 22.361 1.00 37.44 163 VAL A N 1
ATOM 1235 C CA . VAL A 1 163 ? -45.563 -4.800 21.473 1.00 37.44 163 VAL A CA 1
ATOM 1236 C C . VAL A 1 163 ? -47.014 -4.899 21.938 1.00 37.44 163 VAL A C 1
ATOM 1238 O O . VAL A 1 163 ? -47.284 -5.545 22.942 1.00 37.44 163 VAL A O 1
ATOM 1241 N N . THR A 1 164 ? -47.949 -4.293 21.208 1.00 33.53 164 THR A N 1
ATOM 1242 C CA . THR A 1 164 ? -49.374 -4.658 21.277 1.00 33.53 164 THR A CA 1
ATOM 1243 C C . THR A 1 164 ? -50.017 -4.556 19.898 1.00 33.53 164 THR A C 1
ATOM 1245 O O . THR A 1 164 ? -50.308 -3.477 19.394 1.00 33.53 164 THR A O 1
ATOM 1248 N N . THR A 1 165 ? -50.191 -5.726 19.293 1.00 40.75 165 THR A N 1
ATOM 1249 C CA . THR A 1 165 ? -51.392 -6.208 18.600 1.00 40.75 165 THR A CA 1
ATOM 1250 C C . THR A 1 165 ? -52.489 -5.172 18.316 1.00 40.75 165 THR A C 1
ATOM 1252 O O . THR A 1 165 ? -53.175 -4.768 19.248 1.00 40.75 165 THR A O 1
ATOM 1255 N N . THR A 1 166 ? -52.751 -4.836 17.043 1.00 37.56 166 THR A N 1
ATOM 1256 C CA . THR A 1 166 ? -54.120 -4.750 16.468 1.00 37.56 166 THR A CA 1
ATOM 1257 C C . THR A 1 166 ? -54.123 -4.473 14.953 1.00 37.56 166 THR A C 1
ATOM 1259 O O . THR A 1 166 ? -53.763 -3.411 14.465 1.00 37.56 166 THR A O 1
ATOM 1262 N N . LEU A 1 167 ? -54.526 -5.512 14.224 1.00 34.22 167 LEU A N 1
ATOM 1263 C CA . LEU A 1 167 ? -55.353 -5.577 13.013 1.00 34.22 167 LEU A CA 1
ATOM 1264 C C . LEU A 1 167 ? -55.924 -4.276 12.372 1.00 34.22 167 LEU A C 1
ATOM 1266 O O . LEU A 1 167 ? -56.664 -3.533 13.006 1.00 34.22 167 LEU A O 1
ATOM 1270 N N . VAL A 1 168 ? -55.795 -4.238 11.029 1.00 32.41 168 VAL A N 1
ATOM 1271 C CA . VAL A 1 168 ? -56.879 -4.049 10.020 1.00 32.41 168 VAL A CA 1
ATOM 1272 C C . VAL A 1 168 ? -57.132 -2.661 9.375 1.00 32.41 168 VAL A C 1
ATOM 1274 O O . VAL A 1 168 ? -57.248 -1.643 10.043 1.00 32.41 168 VAL A O 1
ATOM 1277 N N . LYS A 1 169 ? -57.392 -2.743 8.046 1.00 35.31 169 LYS A N 1
ATOM 1278 C CA . LYS A 1 169 ? -57.975 -1.798 7.048 1.00 35.31 169 LYS A CA 1
ATOM 1279 C C . LYS A 1 169 ? -56.993 -0.804 6.397 1.00 35.31 169 LYS A C 1
ATOM 1281 O O . LYS A 1 169 ? -56.493 0.094 7.047 1.00 35.31 169 LYS A O 1
ATOM 1286 N N . ASN A 1 170 ? -56.561 -1.020 5.148 1.00 31.83 170 ASN A N 1
ATOM 1287 C CA . ASN A 1 170 ? -57.256 -0.940 3.841 1.00 31.83 170 ASN A CA 1
ATOM 1288 C C . ASN A 1 170 ? -57.291 0.479 3.225 1.00 31.83 170 ASN A C 1
ATOM 1290 O O . ASN A 1 170 ? -57.541 1.459 3.911 1.00 31.83 170 ASN A O 1
ATOM 1294 N N . VAL A 1 171 ? -57.223 0.488 1.883 1.00 31.02 171 VAL A N 1
ATOM 1295 C CA . VAL A 1 171 ? -57.809 1.465 0.931 1.00 31.02 171 VAL A CA 1
ATOM 1296 C C . VAL A 1 171 ? -56.883 2.542 0.319 1.00 31.02 171 VAL A C 1
ATOM 1298 O O . VAL A 1 171 ? -56.721 3.643 0.819 1.00 31.02 171 VAL A O 1
ATOM 1301 N N . THR A 1 172 ? -56.356 2.188 -0.864 1.00 32.59 172 THR A N 1
ATOM 1302 C CA . THR A 1 172 ? -56.320 2.919 -2.159 1.00 32.59 172 THR A CA 1
ATOM 1303 C C . THR A 1 172 ? -56.183 4.456 -2.220 1.00 32.59 172 THR A C 1
ATOM 1305 O O . THR A 1 172 ? -57.080 5.159 -1.771 1.00 32.59 172 THR A O 1
ATOM 1308 N N . ARG A 1 173 ? -55.262 4.971 -3.063 1.00 34.62 173 ARG A N 1
ATOM 1309 C CA . ARG A 1 173 ? -55.511 5.504 -4.440 1.00 34.62 173 ARG A CA 1
ATOM 1310 C C . ARG A 1 173 ? -54.306 6.301 -5.003 1.00 34.62 173 ARG A C 1
ATOM 1312 O O . ARG A 1 173 ? -53.783 7.155 -4.313 1.00 34.62 173 ARG A O 1
ATOM 1319 N N . ARG A 1 174 ? -53.979 6.033 -6.291 1.00 34.38 174 ARG A N 1
ATOM 1320 C CA . ARG A 1 174 ? -53.730 6.941 -7.464 1.00 34.38 174 ARG A CA 1
ATOM 1321 C C . ARG A 1 174 ? -52.959 8.270 -7.222 1.00 34.38 174 ARG A C 1
ATOM 1323 O O . ARG A 1 174 ? -53.331 9.006 -6.334 1.00 34.38 174 ARG A O 1
ATOM 1330 N N . LYS A 1 175 ? -52.027 8.775 -8.053 1.00 36.00 175 LYS A N 1
ATOM 1331 C CA . LYS A 1 175 ? -51.805 8.718 -9.522 1.00 36.00 175 LYS A CA 1
ATOM 1332 C C . LYS A 1 175 ? -50.481 9.466 -9.875 1.00 36.00 175 LYS A C 1
ATOM 1334 O O . LYS A 1 175 ? -50.195 10.478 -9.258 1.00 36.00 175 LYS A O 1
ATOM 1339 N N . LYS A 1 176 ? -49.774 8.968 -10.906 1.00 34.62 176 LYS A N 1
ATOM 1340 C CA . LYS A 1 176 ? -48.977 9.610 -11.997 1.00 34.62 176 LYS A CA 1
ATOM 1341 C C . LYS A 1 176 ? -48.414 11.050 -11.869 1.00 34.62 176 LYS A C 1
ATOM 1343 O O . LYS A 1 176 ? -49.188 11.983 -11.712 1.00 34.62 176 LYS A O 1
ATOM 1348 N N . ASN A 1 177 ? -47.120 11.209 -12.195 1.00 32.66 177 ASN A N 1
ATOM 1349 C CA . ASN A 1 177 ? -46.564 12.023 -13.313 1.00 32.66 177 ASN A CA 1
ATOM 1350 C C . ASN A 1 177 ? -45.017 11.935 -13.271 1.00 32.66 177 ASN A C 1
ATOM 1352 O O . ASN A 1 177 ? -44.422 12.241 -12.249 1.00 32.66 177 ASN A O 1
ATOM 1356 N N . SER A 1 178 ? -44.329 11.276 -14.211 1.00 38.78 178 SER A N 1
ATOM 1357 C CA . SER A 1 178 ? -43.859 11.775 -15.520 1.00 38.78 178 SER A CA 1
ATOM 1358 C C . SER A 1 178 ? -42.997 13.046 -15.452 1.00 38.78 178 SER A C 1
ATOM 1360 O O . SER A 1 178 ? -43.540 14.145 -15.457 1.00 38.78 178 SER A O 1
ATOM 1362 N N . TYR A 1 179 ? -41.670 12.883 -15.504 1.00 37.25 179 TYR A N 1
ATOM 1363 C CA . TYR A 1 179 ? -40.746 13.910 -15.993 1.00 37.25 179 TYR A CA 1
ATOM 1364 C C . TYR A 1 179 ? -39.740 13.274 -16.958 1.00 37.25 179 TYR A C 1
ATOM 1366 O O . TYR A 1 179 ? -38.865 12.507 -16.566 1.00 37.25 179 TYR A O 1
ATOM 1374 N N . ARG A 1 180 ? -39.959 13.573 -18.242 1.00 36.91 180 ARG A N 1
ATOM 1375 C CA . ARG A 1 180 ? -38.943 13.668 -19.291 1.00 36.91 180 ARG A CA 1
ATOM 1376 C C . ARG A 1 180 ? -38.222 15.002 -19.083 1.00 36.91 180 ARG A C 1
ATOM 1378 O O . ARG A 1 180 ? -38.903 15.994 -18.830 1.00 36.91 180 ARG A O 1
ATOM 1385 N N . ASN A 1 181 ? -36.906 15.001 -19.225 1.00 40.62 181 ASN A N 1
ATOM 1386 C CA . ASN A 1 181 ? -36.145 15.903 -20.092 1.00 40.62 181 ASN A CA 1
ATOM 1387 C C . ASN A 1 181 ? -34.763 15.291 -20.295 1.00 40.62 181 ASN A C 1
ATOM 1389 O O . ASN A 1 181 ? -34.206 14.793 -19.292 1.00 40.62 181 ASN A O 1
#

Sequence (181 aa):
MPGKIIDETGHKYDRLTIIRYAGRNAYREALWLCFCDCGGEIVTRGSSLRLGDTKSCGCLRKDKKINEIGNKYGRLTVINDGHQNARGAFHWLCLCDCGAKVTIKGGHLRSGATKSCGCLHKEIVSAACANQSGKNNPNYTNGNFTGFCTKSKKNFTSLSVNVTTTLVKNVTRRKKNSYRN

Foldseek 3Di:
DQDDDDDCAQPDQQQWGFHDWDAADPVNFTWTWTQGPVRDIDIDGPVCSVVVVQNGPCVVVVPCPPPQAQPAQAQWHFHAWDDQDPVRFTWTWIQGVVRDTDIGTPVCSVVSVDNGPCVVVVVVVVVVVVPDPDDDDPPDDDDDDDDDPPPPPPDPPDPDPDDDDDDDDDDDDDDDDDDDD

Radius of gyration: 30.13 Å; chains: 1; bounding box: 96×33×67 Å

Secondary structure (DSSP, 8-s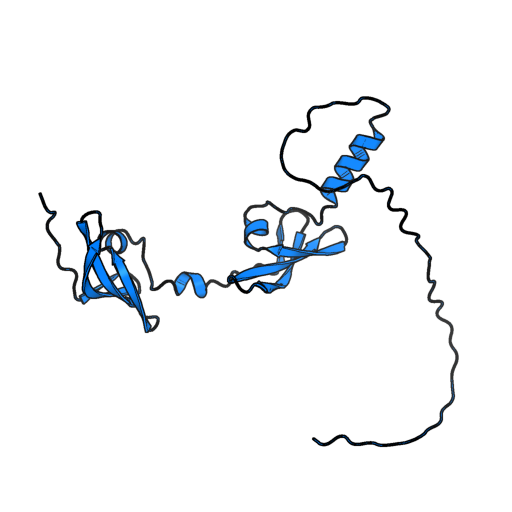tate):
-PPPPPP-TT-EETTEEEEEEEEE-TT-PEEEEEEETTS-EEEEEHHHHHTTS--SSSHHHHS-----TT-EETTEEEEEEEEEPTTS-EEEEEEETTS-EEEEEHHHHHTTS--SSSHHHHHHHHHHHHT-SS--------S--------------------------------------